Protein AF-A0A117QJZ5-F1 (afdb_monomer_lite)

Radius of gyration: 17.69 Å; chains: 1; bounding box: 44×23×54 Å

Sequence (130 aa):
MTGKAFWTEYFEDAYRDAAKKRRELLDRGLLLITHLIREELPTATAISVNGSVLTTVHDGETVLWRFNDETSSKLNDATRRHVRDTLLDMRSFHTTASLLAADWKQVTDLLDTLRVDLPADPDRDQQPRP

Structure (mmCIF, N/CA/C/O backbone):
data_AF-A0A117QJZ5-F1
#
_entry.id   AF-A0A117QJZ5-F1
#
loop_
_atom_site.group_PDB
_atom_site.id
_atom_site.type_symbol
_atom_site.label_atom_id
_atom_site.label_alt_id
_atom_site.label_comp_id
_atom_site.label_asym_id
_atom_site.label_entity_id
_atom_site.label_seq_id
_atom_site.pdbx_PDB_ins_code
_atom_site.Cartn_x
_atom_site.Cartn_y
_atom_site.Cartn_z
_atom_site.occupancy
_atom_site.B_iso_or_equiv
_atom_site.auth_seq_id
_atom_site.auth_comp_id
_atom_site.auth_asym_id
_atom_site.auth_atom_id
_atom_site.pdbx_PDB_model_num
ATOM 1 N N . MET A 1 1 ? 28.095 -9.031 -38.598 1.00 51.94 1 MET A N 1
ATOM 2 C CA . MET A 1 1 ? 26.767 -8.553 -38.149 1.00 51.94 1 MET A CA 1
ATOM 3 C C . MET A 1 1 ? 26.643 -8.739 -36.635 1.00 51.94 1 MET A C 1
ATOM 5 O O . M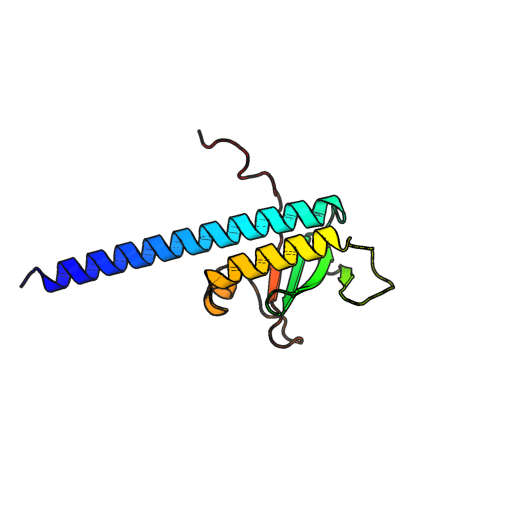ET A 1 1 ? 25.966 -9.651 -36.194 1.00 51.94 1 MET A O 1
ATOM 9 N N . THR A 1 2 ? 27.333 -7.926 -35.832 1.00 60.31 2 THR A N 1
ATOM 10 C CA . THR A 1 2 ? 27.483 -8.171 -34.376 1.00 60.31 2 THR A CA 1
ATOM 11 C C . THR A 1 2 ? 27.119 -6.968 -33.499 1.00 60.31 2 THR A C 1
ATOM 13 O O . THR A 1 2 ? 26.738 -7.153 -32.352 1.00 60.31 2 THR A O 1
ATOM 16 N N . GLY A 1 3 ? 27.133 -5.740 -34.034 1.00 62.00 3 GLY A N 1
ATOM 17 C CA . GLY A 1 3 ? 26.821 -4.535 -33.250 1.00 62.00 3 GLY A CA 1
ATOM 18 C C . GLY A 1 3 ? 25.351 -4.406 -32.829 1.00 62.00 3 GLY A C 1
ATOM 19 O O . GLY A 1 3 ? 25.074 -4.050 -31.694 1.00 62.00 3 GLY A O 1
ATOM 20 N N . LYS A 1 4 ? 24.388 -4.724 -33.707 1.00 67.81 4 LYS A N 1
ATOM 21 C CA . LYS A 1 4 ? 22.948 -4.568 -33.402 1.00 67.81 4 LYS A CA 1
ATOM 22 C C . LYS A 1 4 ? 22.453 -5.552 -32.329 1.00 67.81 4 LYS A C 1
ATOM 24 O O . LYS A 1 4 ? 21.621 -5.177 -31.511 1.00 67.81 4 LYS A O 1
ATOM 29 N N . ALA A 1 5 ? 22.977 -6.779 -32.331 1.00 72.00 5 ALA A N 1
ATOM 30 C CA . ALA A 1 5 ? 22.661 -7.789 -31.320 1.00 72.00 5 ALA A CA 1
ATOM 31 C C . ALA A 1 5 ? 23.188 -7.369 -29.937 1.00 72.00 5 ALA A C 1
ATOM 33 O O . ALA A 1 5 ? 22.415 -7.323 -28.988 1.00 72.00 5 ALA A O 1
ATOM 34 N N . PHE A 1 6 ? 24.444 -6.909 -29.868 1.00 75.06 6 PHE A N 1
ATOM 35 C CA . PHE A 1 6 ? 25.059 -6.411 -28.632 1.00 75.06 6 PHE A CA 1
ATOM 36 C C . PHE A 1 6 ? 24.278 -5.253 -27.990 1.00 75.06 6 PHE A C 1
ATOM 38 O O . PHE A 1 6 ? 23.989 -5.285 -26.799 1.00 75.06 6 PHE A O 1
ATOM 45 N N . TRP A 1 7 ? 23.885 -4.238 -28.770 1.00 74.88 7 TRP A N 1
ATOM 46 C CA . TRP A 1 7 ? 23.124 -3.102 -28.229 1.00 74.88 7 TRP A CA 1
ATOM 47 C C . TRP A 1 7 ? 21.717 -3.486 -27.757 1.00 74.88 7 TRP A C 1
ATOM 49 O O . TRP A 1 7 ? 21.183 -2.843 -26.856 1.00 74.88 7 TRP A O 1
ATOM 59 N N . THR A 1 8 ? 21.127 -4.529 -28.349 1.00 84.12 8 THR A N 1
ATOM 60 C CA . THR A 1 8 ? 19.819 -5.050 -27.929 1.00 84.12 8 THR A CA 1
ATOM 61 C C . THR A 1 8 ? 19.942 -5.763 -26.584 1.00 84.12 8 THR A C 1
ATOM 63 O O . THR A 1 8 ? 19.219 -5.419 -25.655 1.00 84.12 8 THR A O 1
ATOM 66 N N . GLU A 1 9 ? 20.912 -6.670 -26.4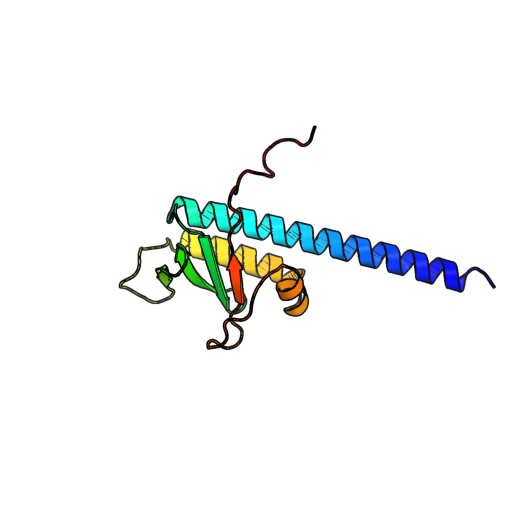42 1.00 83.12 9 GLU A N 1
ATOM 67 C CA . GLU A 1 9 ? 21.188 -7.378 -25.183 1.00 83.12 9 GLU A CA 1
ATOM 68 C C . GLU A 1 9 ? 21.549 -6.409 -24.049 1.00 83.12 9 GLU A C 1
ATOM 70 O O . GLU A 1 9 ? 20.987 -6.493 -22.959 1.00 83.12 9 GLU A O 1
ATOM 75 N N . TYR A 1 10 ? 22.407 -5.422 -24.330 1.00 85.75 10 TYR A N 1
ATOM 76 C CA . TYR A 1 10 ? 22.779 -4.385 -23.366 1.00 85.75 10 TYR A CA 1
ATOM 77 C C . TYR A 1 10 ? 21.563 -3.601 -22.851 1.00 85.75 10 TYR A C 1
ATOM 79 O O . TYR A 1 10 ? 21.430 -3.354 -21.650 1.00 85.75 10 TYR A O 1
ATOM 87 N N . PHE A 1 11 ? 20.654 -3.211 -23.750 1.00 87.69 11 PHE A N 1
ATOM 88 C CA . PHE A 1 11 ? 19.434 -2.509 -23.362 1.00 87.69 11 PHE A CA 1
ATOM 89 C C . PHE A 1 11 ? 18.478 -3.411 -22.570 1.00 87.69 11 PHE A C 1
ATOM 91 O O . PHE A 1 11 ? 17.895 -2.962 -21.583 1.00 87.69 11 PHE A O 1
ATOM 98 N N . GLU A 1 12 ? 18.322 -4.675 -22.966 1.00 87.81 12 GLU A N 1
ATOM 99 C CA . GLU A 1 12 ? 17.496 -5.638 -22.235 1.00 87.81 12 GLU A CA 1
ATOM 100 C C . GLU A 1 12 ? 18.002 -5.881 -20.809 1.00 87.81 12 GLU A C 1
ATOM 102 O O . GLU A 1 12 ? 17.195 -5.939 -19.879 1.00 87.81 12 GLU A O 1
ATOM 107 N N . ASP A 1 13 ? 19.317 -5.984 -20.613 1.00 89.81 13 ASP A N 1
ATOM 108 C CA . ASP A 1 13 ? 19.919 -6.112 -19.284 1.00 89.81 13 ASP A CA 1
ATOM 109 C C . ASP A 1 13 ? 19.651 -4.878 -18.425 1.00 89.81 13 ASP A C 1
ATOM 111 O O . ASP A 1 13 ? 19.137 -5.002 -17.309 1.00 89.81 13 ASP A O 1
ATOM 115 N N . ALA A 1 14 ? 19.886 -3.680 -18.969 1.00 91.06 14 ALA A N 1
ATOM 116 C CA . ALA A 1 14 ? 19.575 -2.433 -18.276 1.00 91.06 14 ALA A CA 1
ATOM 117 C C . ALA A 1 14 ? 18.081 -2.336 -17.917 1.00 91.06 14 ALA A C 1
ATOM 119 O O . ALA A 1 14 ? 17.721 -1.899 -16.820 1.00 91.06 14 ALA A O 1
ATOM 120 N N . TYR A 1 15 ? 17.195 -2.789 -18.808 1.00 87.50 15 TYR A N 1
ATOM 121 C CA . TYR A 1 15 ? 15.756 -2.831 -18.563 1.00 87.50 15 TYR A CA 1
ATOM 122 C C . TYR A 1 15 ? 15.387 -3.806 -17.433 1.00 87.50 15 TYR A C 1
ATOM 124 O O . TYR A 1 15 ? 14.592 -3.456 -16.551 1.00 87.50 15 TYR A O 1
ATOM 132 N N . ARG A 1 16 ? 15.981 -5.009 -17.419 1.00 86.38 16 ARG A N 1
ATOM 133 C CA . ARG A 1 16 ? 15.804 -6.008 -16.351 1.00 86.38 16 ARG A CA 1
ATOM 134 C C . ARG A 1 16 ? 16.284 -5.474 -15.002 1.00 86.38 16 ARG A C 1
ATOM 136 O O . ARG A 1 16 ? 15.581 -5.626 -14.003 1.00 86.38 16 ARG A O 1
ATOM 143 N N . ASP A 1 17 ? 17.431 -4.806 -14.961 1.00 90.25 17 ASP A N 1
ATOM 144 C CA . ASP A 1 17 ? 17.963 -4.236 -13.721 1.00 90.25 17 ASP A CA 1
ATOM 145 C C . ASP A 1 17 ? 17.134 -3.051 -13.220 1.00 90.25 17 ASP A C 1
ATOM 147 O O . ASP A 1 17 ? 16.832 -2.968 -12.026 1.00 90.25 17 ASP A O 1
ATOM 151 N N . ALA A 1 18 ? 16.645 -2.196 -14.122 1.00 87.12 18 ALA A N 1
ATOM 152 C CA . ALA A 1 18 ? 15.690 -1.151 -13.769 1.00 87.12 18 ALA A CA 1
ATOM 153 C C . ALA A 1 18 ? 14.381 -1.734 -13.207 1.00 87.12 18 ALA A C 1
ATOM 155 O O . ALA A 1 18 ? 13.793 -1.159 -12.291 1.00 87.12 18 ALA A O 1
ATOM 156 N N . ALA A 1 19 ? 13.909 -2.876 -13.722 1.00 83.81 19 ALA A N 1
ATOM 157 C CA . ALA A 1 19 ? 12.735 -3.564 -13.182 1.00 83.81 19 ALA A CA 1
ATOM 158 C C . ALA A 1 19 ? 12.969 -4.081 -11.755 1.00 83.81 19 ALA A C 1
ATOM 160 O O . ALA A 1 19 ? 12.130 -3.847 -10.883 1.00 83.81 19 ALA A O 1
ATOM 161 N N . LYS A 1 20 ? 14.129 -4.695 -11.486 1.00 86.25 20 LYS A N 1
ATOM 162 C CA . LYS A 1 20 ? 14.516 -5.125 -10.130 1.00 86.25 20 LYS A CA 1
ATOM 163 C C . LYS A 1 20 ? 14.573 -3.943 -9.162 1.00 86.25 20 LYS A C 1
ATOM 165 O O . LYS A 1 20 ? 14.040 -4.031 -8.061 1.00 86.25 20 LYS A O 1
ATOM 170 N N . LYS A 1 21 ? 15.172 -2.822 -9.577 1.00 87.31 21 LYS A N 1
ATOM 171 C CA . LYS A 1 21 ? 15.274 -1.618 -8.737 1.00 87.31 21 LYS A CA 1
ATOM 172 C C . LYS A 1 21 ? 13.924 -0.972 -8.450 1.00 87.31 21 LYS A C 1
ATOM 174 O O . LYS A 1 21 ? 13.697 -0.522 -7.332 1.00 87.31 21 LYS A O 1
ATOM 179 N N . ARG A 1 22 ? 13.004 -0.988 -9.418 1.00 85.19 22 ARG A N 1
ATOM 180 C CA . ARG A 1 22 ? 11.615 -0.566 -9.192 1.00 85.19 22 ARG A CA 1
ATOM 181 C C . ARG A 1 22 ? 10.921 -1.451 -8.158 1.00 85.19 22 ARG A C 1
ATOM 183 O O . ARG A 1 22 ? 10.297 -0.912 -7.254 1.00 85.19 22 ARG A O 1
ATOM 190 N N . ARG A 1 23 ? 11.066 -2.777 -8.247 1.00 84.31 23 ARG A N 1
ATOM 191 C CA . ARG A 1 23 ? 10.520 -3.710 -7.244 1.00 84.31 23 ARG A CA 1
ATOM 192 C C . ARG A 1 23 ? 11.091 -3.444 -5.849 1.00 84.31 23 ARG A C 1
ATOM 194 O O . ARG A 1 23 ? 10.320 -3.285 -4.916 1.00 84.31 23 ARG A O 1
ATOM 201 N N . GLU A 1 24 ? 12.409 -3.280 -5.739 1.00 86.38 24 GLU A N 1
ATOM 202 C CA . GLU A 1 24 ? 13.082 -2.960 -4.471 1.00 86.38 24 GLU A CA 1
ATOM 203 C C . GLU A 1 24 ? 12.547 -1.666 -3.831 1.00 86.38 24 GLU A C 1
ATOM 205 O O . GLU A 1 24 ? 12.332 -1.615 -2.623 1.00 86.38 24 GLU A O 1
ATOM 210 N N . LEU A 1 25 ? 12.288 -0.625 -4.630 1.00 86.88 25 LEU A N 1
ATOM 211 C CA . LEU A 1 25 ? 11.677 0.613 -4.139 1.00 86.88 25 LEU A CA 1
ATOM 212 C C . LEU A 1 25 ? 10.258 0.381 -3.607 1.00 86.88 25 LEU A C 1
ATOM 214 O O . LEU A 1 25 ? 9.911 0.926 -2.561 1.00 86.88 25 LEU A O 1
ATOM 218 N N . LEU A 1 26 ? 9.448 -0.424 -4.304 1.00 86.94 26 LEU A N 1
ATOM 219 C CA . LEU A 1 26 ? 8.087 -0.736 -3.863 1.00 86.94 26 LEU A CA 1
ATOM 220 C C . LEU A 1 26 ? 8.082 -1.514 -2.547 1.00 86.94 26 LEU A C 1
ATOM 222 O O . LEU A 1 26 ? 7.301 -1.186 -1.657 1.00 86.94 26 LEU A O 1
ATOM 226 N N . ASP A 1 27 ? 8.975 -2.491 -2.412 1.00 87.62 27 ASP A N 1
ATOM 227 C CA . ASP A 1 27 ? 9.085 -3.308 -1.204 1.00 87.62 27 ASP A CA 1
ATOM 228 C C . ASP A 1 27 ? 9.509 -2.445 -0.003 1.00 87.62 27 ASP A C 1
ATOM 230 O O . ASP A 1 27 ? 8.889 -2.508 1.058 1.00 87.62 27 ASP A O 1
ATOM 234 N N . ARG A 1 28 ? 10.487 -1.544 -0.184 1.00 89.12 28 ARG A N 1
ATOM 235 C CA . ARG A 1 28 ? 10.905 -0.587 0.859 1.00 89.12 28 ARG A CA 1
ATOM 236 C C . ARG A 1 28 ? 9.809 0.416 1.221 1.00 89.12 28 ARG A C 1
ATOM 238 O O . ARG A 1 28 ? 9.631 0.726 2.396 1.00 89.12 28 ARG A O 1
ATOM 245 N N . GLY A 1 29 ? 9.067 0.913 0.231 1.00 91.06 29 GLY A N 1
ATOM 246 C CA . GLY A 1 29 ? 7.913 1.782 0.468 1.00 91.06 29 GLY A CA 1
ATOM 247 C C . GLY A 1 29 ? 6.831 1.074 1.287 1.00 91.06 29 GLY A C 1
ATOM 248 O O . GLY A 1 29 ? 6.302 1.643 2.240 1.00 91.06 29 GLY A O 1
ATOM 249 N N . LEU A 1 30 ? 6.560 -0.198 0.982 1.00 91.75 30 LEU A N 1
ATOM 250 C CA . LEU A 1 30 ? 5.610 -1.015 1.732 1.00 91.75 30 LEU A CA 1
ATOM 251 C C . LEU A 1 30 ? 6.086 -1.303 3.165 1.00 91.75 30 LEU A C 1
ATOM 253 O O . LEU A 1 30 ? 5.268 -1.279 4.084 1.00 91.75 30 LEU A O 1
ATOM 257 N N . LEU A 1 31 ? 7.388 -1.517 3.384 1.00 92.19 31 LEU A N 1
ATOM 258 C CA . LEU A 1 31 ? 7.966 -1.643 4.729 1.00 92.19 31 LEU A CA 1
ATOM 259 C C . LEU A 1 31 ? 7.760 -0.368 5.556 1.00 92.19 31 LEU A C 1
ATOM 261 O O . LEU A 1 31 ? 7.283 -0.452 6.687 1.00 92.19 31 LEU A O 1
ATOM 265 N N . LEU A 1 32 ? 8.027 0.811 4.981 1.00 92.69 32 LEU A N 1
ATOM 266 C CA . LEU A 1 32 ? 7.776 2.090 5.653 1.00 92.69 32 LEU A CA 1
ATOM 267 C C . LEU A 1 32 ? 6.293 2.259 6.010 1.00 92.69 32 LEU A C 1
ATOM 269 O O . LEU A 1 32 ? 5.965 2.593 7.147 1.00 92.69 32 LEU A O 1
ATOM 273 N N . ILE A 1 33 ? 5.390 1.986 5.064 1.00 94.19 33 ILE A N 1
ATOM 274 C CA . ILE A 1 33 ? 3.941 2.038 5.309 1.00 94.19 33 ILE A CA 1
ATOM 275 C C . ILE A 1 33 ? 3.542 1.066 6.428 1.00 94.19 33 ILE A C 1
ATOM 277 O O . ILE A 1 33 ? 2.731 1.415 7.282 1.00 94.19 33 ILE A O 1
ATOM 281 N N . THR A 1 34 ? 4.129 -0.132 6.452 1.00 94.50 34 THR A N 1
ATOM 282 C CA . THR A 1 34 ? 3.873 -1.135 7.495 1.00 94.50 34 THR A CA 1
ATOM 283 C C . THR A 1 34 ? 4.281 -0.628 8.867 1.00 94.50 34 THR A C 1
ATOM 285 O O . THR A 1 34 ? 3.493 -0.741 9.802 1.00 94.50 34 THR A O 1
ATOM 288 N N . HIS A 1 35 ? 5.481 -0.055 8.978 1.00 93.38 35 HIS A N 1
ATOM 289 C CA . HIS A 1 35 ? 5.980 0.517 10.223 1.00 93.38 35 HIS A CA 1
ATOM 290 C C . HIS A 1 35 ? 5.035 1.609 10.738 1.00 93.38 35 HIS A C 1
ATOM 292 O O . HIS A 1 35 ? 4.496 1.483 11.833 1.00 93.38 35 HIS A O 1
ATOM 298 N N . LEU A 1 36 ? 4.729 2.601 9.895 1.00 93.81 36 LEU A N 1
ATOM 299 C CA . LEU A 1 36 ? 3.839 3.716 10.232 1.00 93.81 36 LEU A CA 1
ATOM 300 C C . LEU A 1 36 ? 2.446 3.256 10.685 1.00 93.81 36 LEU A C 1
ATOM 302 O O . LEU A 1 36 ? 1.881 3.800 11.627 1.00 93.81 36 LEU A O 1
ATOM 306 N N . ILE A 1 37 ? 1.869 2.255 10.016 1.00 93.94 37 ILE A N 1
ATOM 307 C CA . ILE A 1 37 ? 0.542 1.747 10.380 1.00 93.94 37 ILE A CA 1
ATOM 308 C C . ILE A 1 37 ? 0.599 0.959 11.689 1.00 93.94 37 ILE A C 1
ATOM 310 O O . ILE A 1 37 ? -0.290 1.120 12.521 1.00 93.94 37 ILE A O 1
ATOM 314 N N . ARG A 1 38 ? 1.619 0.116 11.890 1.00 93.69 38 ARG A N 1
ATOM 315 C CA . ARG A 1 38 ? 1.716 -0.746 13.077 1.00 93.69 38 ARG A CA 1
ATOM 316 C C . ARG A 1 38 ? 2.097 -0.007 14.356 1.00 93.69 38 ARG A C 1
ATOM 318 O O . ARG A 1 38 ? 1.829 -0.541 15.428 1.00 93.69 38 ARG A O 1
ATOM 325 N N . GLU A 1 39 ? 2.633 1.210 14.270 1.00 92.44 39 GLU A N 1
ATOM 326 C CA . GLU A 1 39 ? 2.769 2.093 15.440 1.00 92.44 39 GLU A CA 1
ATOM 327 C C . GLU A 1 39 ? 1.411 2.395 16.101 1.00 92.44 39 GLU A C 1
ATOM 329 O O . GLU A 1 39 ? 1.337 2.542 17.319 1.00 92.44 39 GLU A O 1
ATOM 334 N N . GLU A 1 40 ? 0.328 2.440 15.319 1.00 92.81 40 GLU A N 1
ATOM 335 C CA . GLU A 1 40 ? -1.023 2.746 15.810 1.00 92.81 40 GLU A CA 1
ATOM 336 C C . GLU A 1 40 ? -1.969 1.537 15.786 1.00 92.81 40 GLU A C 1
ATOM 338 O O . GLU A 1 40 ? -2.860 1.422 16.626 1.00 92.81 40 GLU A O 1
ATOM 343 N N . LEU A 1 41 ? -1.772 0.620 14.836 1.00 93.56 41 LEU A N 1
ATOM 344 C CA . LEU A 1 41 ? -2.577 -0.581 14.613 1.00 93.56 41 LEU A CA 1
ATOM 345 C C . LEU A 1 41 ? -1.658 -1.818 14.562 1.00 93.56 41 LEU A C 1
ATOM 347 O O . LEU A 1 41 ? -1.392 -2.342 13.476 1.00 93.56 41 LEU A O 1
ATOM 351 N N . PRO A 1 42 ? -1.155 -2.310 15.713 1.00 92.06 42 PRO A N 1
ATOM 352 C CA . PRO A 1 42 ? -0.077 -3.305 15.753 1.00 92.06 42 PRO A CA 1
ATOM 353 C C . PRO A 1 42 ? -0.398 -4.635 15.066 1.00 92.06 42 PRO A C 1
ATOM 355 O O . PRO A 1 42 ? 0.508 -5.315 14.589 1.00 92.06 42 PRO A O 1
ATOM 358 N N . THR A 1 43 ? -1.678 -5.009 14.994 1.00 92.88 43 THR A N 1
ATOM 359 C CA . THR A 1 43 ? -2.124 -6.260 14.365 1.00 92.88 43 THR A CA 1
ATOM 360 C C . THR A 1 43 ? -2.417 -6.118 12.872 1.00 92.88 43 THR A C 1
ATOM 362 O O . THR A 1 43 ? -2.852 -7.075 12.243 1.00 92.88 43 THR A O 1
ATOM 365 N N . ALA A 1 44 ? -2.158 -4.955 12.263 1.00 94.00 44 ALA A N 1
ATOM 366 C CA . ALA A 1 44 ? -2.413 -4.744 10.844 1.00 94.00 44 ALA A CA 1
ATOM 367 C C . ALA A 1 44 ? -1.624 -5.733 9.963 1.00 94.00 44 ALA A C 1
ATOM 369 O O . ALA A 1 44 ? -0.385 -5.786 9.984 1.00 94.00 44 ALA A O 1
ATOM 370 N N . THR A 1 45 ? -2.350 -6.481 9.134 1.00 95.12 45 THR A N 1
ATOM 371 C CA . THR A 1 45 ? -1.798 -7.485 8.214 1.00 95.12 45 THR A CA 1
ATOM 372 C C . THR A 1 45 ? -1.935 -7.094 6.751 1.00 95.12 45 THR A C 1
ATOM 374 O O . THR A 1 45 ? -1.224 -7.648 5.923 1.00 95.12 45 THR A O 1
ATOM 377 N N . ALA A 1 46 ? -2.837 -6.177 6.397 1.00 95.88 46 ALA A N 1
ATOM 378 C CA . ALA A 1 46 ? -3.029 -5.749 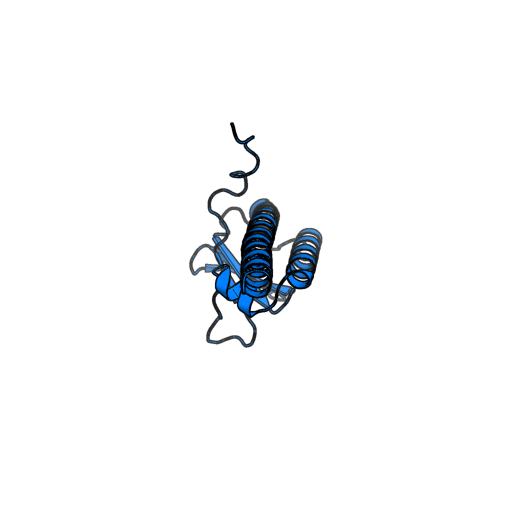5.013 1.00 95.88 46 ALA A CA 1
ATOM 379 C C . ALA A 1 46 ? -3.600 -4.333 4.924 1.00 95.88 46 ALA A C 1
ATOM 381 O O . ALA A 1 46 ? -4.224 -3.827 5.860 1.00 95.88 46 ALA A O 1
ATOM 382 N N . ILE A 1 47 ? -3.439 -3.716 3.755 1.00 95.31 47 ILE A N 1
ATOM 383 C CA . ILE A 1 47 ? -4.053 -2.430 3.422 1.00 95.31 47 ILE A CA 1
ATOM 384 C C . ILE A 1 47 ? -4.772 -2.490 2.086 1.00 95.31 47 ILE A C 1
ATOM 386 O O . ILE A 1 47 ? -4.410 -3.260 1.198 1.00 95.31 47 ILE A O 1
ATOM 390 N N . SER A 1 48 ? -5.770 -1.628 1.932 1.00 95.00 48 SER A N 1
ATOM 391 C CA . SER A 1 48 ? -6.395 -1.335 0.648 1.00 95.00 48 SER A CA 1
ATOM 392 C C . SER A 1 48 ? -6.182 0.128 0.294 1.00 95.00 48 SER A C 1
ATOM 394 O O . SER A 1 48 ? -6.436 1.014 1.114 1.00 95.00 48 SER A O 1
ATOM 396 N N . VAL A 1 49 ? -5.764 0.397 -0.937 1.00 93.00 49 VAL A N 1
ATOM 397 C CA . VAL A 1 49 ? -5.555 1.749 -1.458 1.00 93.00 49 VAL A CA 1
ATOM 398 C C . VAL A 1 49 ? -6.360 1.965 -2.727 1.00 93.00 49 VAL A C 1
ATOM 400 O O . VAL A 1 49 ? -6.557 1.033 -3.502 1.00 93.00 49 VAL A O 1
ATOM 403 N N . ASN A 1 50 ? -6.762 3.205 -2.971 1.00 90.19 50 ASN A N 1
ATOM 404 C CA . ASN A 1 50 ? -7.268 3.650 -4.262 1.00 90.19 50 ASN A CA 1
ATOM 405 C C . ASN A 1 50 ? -6.367 4.790 -4.754 1.00 90.19 50 ASN A C 1
ATOM 407 O O . ASN A 1 50 ? -6.306 5.865 -4.149 1.00 90.19 50 ASN A O 1
ATOM 411 N N . GLY A 1 51 ? -5.582 4.524 -5.798 1.00 85.31 51 GLY A N 1
ATOM 412 C CA . GLY A 1 51 ? -4.498 5.412 -6.214 1.00 85.31 51 GLY A CA 1
ATOM 413 C C . GLY A 1 51 ? -3.469 5.605 -5.094 1.00 85.31 51 GLY A C 1
ATOM 414 O O . GLY A 1 51 ? -2.773 4.668 -4.722 1.00 85.31 51 GLY A O 1
ATOM 415 N N . SER A 1 52 ? -3.365 6.824 -4.564 1.00 85.62 52 SER A N 1
ATOM 416 C CA . SER A 1 52 ? -2.482 7.155 -3.434 1.00 85.62 52 SER A CA 1
ATOM 417 C C . SER A 1 52 ? -3.209 7.291 -2.094 1.00 85.62 52 SER A C 1
ATOM 419 O O . SER A 1 52 ? -2.623 7.730 -1.107 1.00 85.62 52 SER A O 1
ATOM 421 N N . VAL A 1 53 ? -4.496 6.953 -2.047 1.00 88.31 53 VAL A N 1
ATOM 422 C CA . VAL A 1 53 ? -5.318 7.103 -0.847 1.00 88.31 53 VAL A CA 1
ATOM 423 C C . VAL A 1 53 ? -5.416 5.763 -0.135 1.00 88.31 53 VAL A C 1
ATOM 425 O O . VAL A 1 53 ? -5.924 4.799 -0.703 1.00 88.31 53 VAL A O 1
ATOM 428 N N . LEU A 1 54 ? -4.977 5.708 1.124 1.00 93.25 54 LEU A N 1
ATOM 429 C CA . LEU A 1 54 ? -5.260 4.586 2.017 1.00 93.25 54 LEU A CA 1
ATOM 430 C C . LEU A 1 54 ? -6.762 4.570 2.337 1.00 93.25 54 LEU A C 1
ATOM 432 O O . LEU A 1 54 ? -7.284 5.519 2.920 1.00 93.25 54 LEU A O 1
ATOM 436 N N . THR A 1 55 ? -7.451 3.501 1.946 1.00 93.81 55 THR A N 1
ATOM 437 C CA . THR A 1 55 ? -8.910 3.365 2.108 1.00 93.81 55 THR A CA 1
ATOM 438 C C . THR A 1 55 ? -9.286 2.484 3.290 1.00 93.81 55 THR A C 1
ATOM 440 O O . THR A 1 55 ? -10.263 2.779 3.971 1.00 93.81 55 THR A O 1
ATOM 443 N N . THR A 1 56 ? -8.531 1.410 3.540 1.00 94.44 56 THR A N 1
ATOM 444 C CA . THR A 1 56 ? -8.832 0.435 4.599 1.00 94.44 56 THR A CA 1
ATOM 445 C C . THR A 1 56 ? -7.544 -0.181 5.148 1.00 94.44 56 THR A C 1
ATOM 447 O O . THR A 1 56 ? -6.615 -0.430 4.379 1.00 94.44 56 THR A O 1
ATOM 450 N N . VAL A 1 57 ? -7.502 -0.454 6.453 1.00 95.25 57 VAL A N 1
ATOM 451 C CA . VAL A 1 57 ? -6.482 -1.275 7.128 1.00 95.25 57 VAL A CA 1
ATOM 452 C C . VAL A 1 57 ? -7.164 -2.509 7.713 1.00 95.25 57 VAL A C 1
ATOM 454 O O . VAL A 1 57 ? -8.233 -2.395 8.318 1.00 95.25 57 VAL A O 1
ATOM 457 N N . HIS A 1 58 ? -6.547 -3.675 7.539 1.00 94.50 58 HIS A N 1
ATOM 458 C CA . HIS A 1 58 ? -7.121 -4.972 7.897 1.00 94.50 58 HIS A CA 1
ATOM 459 C C . HIS A 1 58 ? -6.244 -5.742 8.885 1.00 94.50 58 HIS A C 1
ATOM 461 O O . HIS A 1 58 ? -5.018 -5.641 8.830 1.00 94.50 58 HIS A O 1
ATOM 467 N N . ASP A 1 59 ? -6.887 -6.564 9.709 1.00 93.50 59 ASP A N 1
ATOM 468 C CA . ASP A 1 59 ? -6.309 -7.666 10.484 1.00 93.50 59 ASP A CA 1
ATOM 469 C C . ASP A 1 59 ? -6.985 -8.965 10.024 1.00 93.50 59 ASP A C 1
ATOM 471 O O . ASP A 1 59 ? -8.138 -9.260 10.362 1.00 93.50 59 ASP A O 1
ATOM 475 N N . GLY A 1 60 ? -6.315 -9.676 9.118 1.00 90.06 60 GLY A N 1
ATOM 476 C CA . GLY A 1 60 ? -6.913 -10.748 8.330 1.00 90.06 60 GLY A CA 1
ATOM 477 C C . GLY A 1 60 ? -8.098 -10.248 7.495 1.00 90.06 60 GLY A C 1
ATOM 478 O O . GLY A 1 60 ? -7.936 -9.427 6.584 1.00 90.06 60 GLY A O 1
ATOM 479 N N . GLU A 1 61 ? -9.287 -10.757 7.816 1.00 88.69 61 GLU A N 1
ATOM 480 C CA . GLU A 1 61 ? -10.570 -10.369 7.209 1.00 88.69 61 GLU A CA 1
ATOM 481 C C . GLU A 1 61 ? -11.285 -9.242 7.980 1.00 88.69 61 GLU A C 1
ATOM 483 O O . GLU A 1 61 ? -12.294 -8.707 7.522 1.00 88.69 61 GLU A O 1
ATOM 488 N N . THR A 1 62 ? -10.777 -8.867 9.157 1.00 91.06 62 THR A N 1
ATOM 489 C CA . THR A 1 62 ? -11.379 -7.826 9.996 1.00 91.06 62 THR A CA 1
ATOM 490 C C . THR A 1 62 ? -10.889 -6.452 9.563 1.00 91.06 62 THR A C 1
ATOM 492 O O . THR A 1 62 ? -9.694 -6.239 9.372 1.00 91.06 62 THR A O 1
ATOM 495 N N . VAL A 1 63 ? -11.798 -5.482 9.465 1.00 92.69 63 VAL A N 1
ATOM 496 C CA . VAL A 1 63 ? -11.441 -4.081 9.216 1.00 92.69 63 VAL A CA 1
ATOM 497 C C . VAL A 1 63 ? -11.071 -3.411 10.537 1.00 92.69 63 VAL A C 1
ATOM 499 O O . VAL A 1 63 ? -11.922 -3.255 11.409 1.00 92.69 63 VAL A O 1
ATOM 502 N N . LEU A 1 64 ? -9.813 -2.987 10.671 1.00 92.19 64 LEU A N 1
ATOM 503 C CA . LEU A 1 64 ? -9.349 -2.209 11.825 1.00 92.19 64 LEU A CA 1
ATOM 504 C C . LEU A 1 64 ? -9.666 -0.720 11.667 1.00 92.19 64 LEU A C 1
ATOM 506 O O . LEU A 1 64 ? -10.039 -0.048 12.631 1.00 92.19 64 LEU A O 1
ATOM 510 N N . TRP A 1 65 ? -9.497 -0.208 10.448 1.00 94.50 65 TRP A N 1
ATOM 511 C CA . TRP A 1 65 ? -9.729 1.190 10.102 1.00 94.50 65 TRP A CA 1
ATOM 512 C C . TRP A 1 65 ? -10.254 1.323 8.679 1.00 94.50 65 TRP A C 1
ATOM 514 O O . TRP A 1 65 ? -9.811 0.609 7.776 1.00 94.50 65 TRP A O 1
ATOM 524 N N . ARG A 1 66 ? -11.153 2.286 8.468 1.00 92.56 66 ARG A N 1
ATOM 525 C CA . ARG A 1 66 ? -11.673 2.644 7.151 1.00 92.56 66 ARG A CA 1
ATOM 526 C C . ARG A 1 66 ? -11.745 4.160 6.990 1.00 92.56 66 ARG A C 1
ATOM 528 O O . ARG A 1 66 ? -12.138 4.894 7.894 1.00 92.56 66 ARG A O 1
ATOM 535 N N . PHE A 1 67 ? -11.365 4.636 5.810 1.00 88.38 67 PHE A N 1
ATOM 536 C CA . PHE A 1 67 ? -11.415 6.051 5.466 1.00 88.38 67 PHE A CA 1
ATOM 537 C C . PHE A 1 67 ? -12.851 6.584 5.549 1.00 88.38 67 PHE A C 1
ATOM 539 O O . PHE A 1 67 ? -13.771 5.970 5.015 1.00 88.38 67 PHE A O 1
ATOM 546 N N . ASN A 1 68 ? -13.022 7.742 6.195 1.00 84.12 68 ASN A N 1
ATOM 547 C CA . ASN A 1 68 ? -14.317 8.377 6.476 1.00 84.12 68 ASN A CA 1
ATOM 548 C C . ASN A 1 68 ? -15.307 7.514 7.283 1.00 84.12 68 ASN A C 1
ATOM 550 O O . ASN A 1 68 ? -16.503 7.797 7.271 1.00 84.12 68 ASN A O 1
ATOM 554 N N . ASP A 1 69 ? -14.827 6.498 8.002 1.00 84.44 69 ASP A N 1
ATOM 555 C CA . ASP A 1 69 ? -15.642 5.725 8.935 1.00 84.44 69 ASP A CA 1
ATOM 556 C C . ASP A 1 69 ? -15.358 6.163 10.377 1.00 84.44 69 ASP A C 1
ATOM 558 O O . ASP A 1 69 ? -14.332 5.806 10.967 1.00 84.44 69 ASP A O 1
ATOM 562 N N . GLU A 1 70 ? -16.280 6.945 10.943 1.00 72.94 70 GLU A N 1
ATOM 563 C CA . GLU A 1 70 ? -16.192 7.466 12.313 1.00 72.94 70 GLU A CA 1
ATOM 564 C C . GLU A 1 70 ? -16.295 6.373 13.388 1.00 72.94 70 GLU A C 1
ATOM 566 O O . GLU A 1 70 ? -15.965 6.625 14.547 1.00 72.94 70 GLU A O 1
ATOM 571 N N . THR A 1 71 ? -16.730 5.163 13.019 1.00 72.31 71 THR A N 1
ATOM 572 C CA . THR A 1 71 ? -16.870 4.028 13.944 1.00 72.31 71 THR A CA 1
ATOM 573 C C . THR A 1 71 ? -15.595 3.190 14.074 1.00 72.31 71 THR A C 1
ATOM 575 O O . THR A 1 71 ? -15.500 2.352 14.970 1.00 72.31 71 THR A O 1
ATOM 578 N N . SER A 1 72 ? -14.603 3.424 13.209 1.00 68.94 72 SER A N 1
ATOM 579 C CA . SER A 1 72 ? -13.359 2.653 13.153 1.00 68.94 72 SER A CA 1
ATOM 580 C C . SER A 1 72 ? -12.237 3.236 14.032 1.00 68.94 72 SER A C 1
ATOM 582 O O . SER A 1 72 ? -12.254 4.415 14.395 1.00 68.94 72 SER A O 1
ATOM 584 N N . SER A 1 73 ? -11.252 2.405 14.398 1.00 64.94 73 SER A N 1
ATOM 585 C CA . SER A 1 73 ? -10.085 2.787 15.217 1.00 64.94 73 SER A CA 1
ATOM 586 C C . SER A 1 73 ? -9.387 4.015 14.631 1.00 64.94 73 SER A C 1
ATOM 588 O O . SER A 1 73 ? -9.121 4.039 13.438 1.00 64.94 73 SER A O 1
ATOM 590 N N . LYS A 1 74 ? -9.049 5.042 15.417 1.00 77.81 74 LYS A N 1
ATOM 591 C CA . LYS A 1 74 ? -8.478 6.270 14.837 1.00 77.81 74 LYS A CA 1
ATOM 592 C C . LYS A 1 74 ? -7.028 6.065 14.395 1.00 77.81 74 LYS A C 1
ATOM 594 O O . LYS A 1 74 ? -6.152 5.982 15.242 1.00 77.81 74 LYS A O 1
ATOM 599 N N . LEU A 1 75 ? -6.801 6.067 13.082 1.00 87.19 75 LEU A N 1
ATOM 600 C CA . LEU A 1 75 ? -5.487 6.281 12.477 1.00 87.19 75 LEU A CA 1
ATOM 601 C C . LEU A 1 75 ? -5.231 7.792 12.351 1.00 87.19 75 LEU A C 1
ATOM 603 O O . LEU A 1 75 ? -6.004 8.504 11.697 1.00 87.19 75 LEU A O 1
ATOM 607 N N . ASN A 1 76 ? -4.166 8.286 12.975 1.00 90.25 76 ASN A N 1
ATOM 608 C CA . ASN A 1 76 ? -3.834 9.704 13.041 1.00 90.25 76 ASN A CA 1
ATOM 609 C C . ASN A 1 76 ? -3.642 10.318 11.643 1.00 90.25 76 ASN A C 1
ATOM 611 O O . ASN A 1 76 ? -3.064 9.727 10.729 1.00 90.25 76 ASN A O 1
ATOM 615 N N . ASP A 1 77 ? -4.089 11.561 11.479 1.00 88.75 77 ASP A N 1
ATOM 616 C CA . ASP A 1 77 ? -3.937 12.379 10.275 1.00 88.75 77 ASP A CA 1
ATOM 617 C C . ASP A 1 77 ? -2.486 12.472 9.802 1.00 88.75 77 ASP A C 1
ATOM 619 O O . ASP A 1 77 ? -2.235 12.466 8.595 1.00 88.75 77 ASP A O 1
ATOM 623 N N . ALA A 1 78 ? -1.533 12.557 10.735 1.00 91.19 78 ALA A N 1
ATOM 624 C CA . ALA A 1 78 ? -0.110 12.605 10.410 1.00 91.19 78 ALA A CA 1
ATOM 625 C C . ALA A 1 78 ? 0.349 11.317 9.709 1.00 91.19 78 ALA A C 1
ATOM 627 O O . ALA A 1 78 ? 0.956 11.377 8.640 1.00 91.19 78 ALA A O 1
ATOM 628 N N . THR A 1 79 ? -0.017 10.160 10.254 1.00 93.00 79 THR A N 1
ATOM 629 C CA . THR A 1 79 ? 0.282 8.840 9.689 1.00 93.00 79 THR A CA 1
ATOM 630 C C . THR A 1 79 ? -0.389 8.650 8.338 1.00 93.00 79 THR A C 1
ATOM 632 O O . THR A 1 79 ? 0.265 8.275 7.366 1.00 93.00 79 THR A O 1
ATOM 635 N N . ARG A 1 80 ? -1.668 9.027 8.215 1.00 92.06 80 ARG A N 1
ATOM 636 C CA . ARG A 1 80 ? -2.394 9.001 6.933 1.00 92.06 80 ARG A CA 1
ATOM 637 C C . ARG A 1 80 ? -1.713 9.856 5.866 1.00 92.06 80 ARG A C 1
ATOM 639 O O . ARG A 1 80 ? -1.647 9.450 4.706 1.00 92.06 80 ARG A O 1
ATOM 646 N N . ARG A 1 81 ? -1.195 11.027 6.247 1.00 92.69 81 ARG A N 1
ATOM 647 C CA . ARG A 1 81 ? -0.455 11.917 5.345 1.00 92.69 81 ARG A CA 1
ATOM 648 C C . ARG A 1 81 ? 0.859 11.287 4.888 1.00 92.69 81 ARG A C 1
ATOM 650 O O . ARG A 1 81 ? 1.090 11.240 3.687 1.00 92.69 81 ARG A O 1
ATOM 657 N N . HIS A 1 82 ? 1.659 10.744 5.806 1.00 94.50 82 HIS A N 1
ATOM 658 C CA . HIS A 1 82 ? 2.920 10.082 5.455 1.00 94.50 82 HIS A CA 1
ATOM 659 C C . HIS A 1 82 ? 2.716 8.855 4.560 1.00 94.50 82 HIS A C 1
ATOM 661 O O . HIS A 1 82 ? 3.446 8.679 3.585 1.00 94.50 82 HIS A O 1
ATOM 667 N N . VAL A 1 83 ? 1.694 8.037 4.833 1.00 93.94 83 VAL A N 1
ATOM 668 C CA . VAL A 1 83 ? 1.344 6.898 3.972 1.00 93.94 83 VAL A CA 1
ATOM 669 C C . VAL A 1 83 ? 0.949 7.378 2.577 1.00 93.94 83 VAL A C 1
ATOM 671 O O . VAL A 1 83 ? 1.454 6.856 1.587 1.00 93.94 83 VAL A O 1
ATOM 674 N N . ARG A 1 84 ? 0.090 8.399 2.474 1.00 92.94 84 ARG A N 1
ATOM 675 C CA . ARG A 1 84 ? -0.311 8.978 1.183 1.00 92.94 84 ARG A CA 1
ATOM 676 C C . ARG A 1 84 ? 0.889 9.491 0.392 1.00 92.94 84 ARG A C 1
ATOM 678 O O . ARG A 1 84 ? 0.981 9.224 -0.803 1.00 92.94 84 ARG A O 1
ATOM 685 N N . ASP A 1 85 ? 1.778 10.235 1.039 1.00 91.94 85 ASP A N 1
ATOM 686 C CA . ASP A 1 85 ? 2.942 10.829 0.383 1.00 91.94 85 ASP A CA 1
ATOM 687 C C . ASP A 1 85 ? 3.910 9.723 -0.084 1.00 91.94 85 ASP A C 1
ATOM 689 O O . ASP A 1 85 ? 4.345 9.734 -1.231 1.00 91.94 85 ASP A O 1
ATOM 693 N N . THR A 1 86 ? 4.095 8.668 0.719 1.00 92.19 86 THR A N 1
ATOM 694 C CA . THR A 1 86 ? 4.866 7.475 0.324 1.00 92.19 86 THR A CA 1
ATOM 695 C C . THR A 1 86 ? 4.240 6.758 -0.880 1.00 92.19 86 THR A C 1
ATOM 697 O O . THR A 1 86 ? 4.941 6.387 -1.821 1.00 92.19 86 THR A O 1
ATOM 700 N N . LEU A 1 87 ? 2.912 6.591 -0.905 1.00 90.75 87 LEU A N 1
ATOM 701 C CA . LEU A 1 87 ? 2.199 6.000 -2.045 1.00 90.75 87 LEU A CA 1
ATOM 702 C C . LEU A 1 87 ? 2.318 6.862 -3.314 1.00 90.75 87 LEU A C 1
ATOM 704 O O . LEU A 1 87 ? 2.436 6.318 -4.413 1.00 90.75 87 LEU A O 1
ATOM 708 N N . LEU A 1 88 ? 2.294 8.194 -3.185 1.00 89.06 88 LEU A N 1
ATOM 709 C CA . LEU A 1 88 ? 2.523 9.128 -4.296 1.00 89.06 88 LEU A CA 1
ATOM 710 C C . LEU A 1 88 ? 3.947 9.017 -4.846 1.00 89.06 88 LEU A C 1
ATOM 712 O O . LEU A 1 88 ? 4.125 8.950 -6.067 1.00 89.06 88 LEU A O 1
ATOM 716 N N . ASP A 1 89 ? 4.942 8.952 -3.965 1.00 86.69 89 ASP A N 1
ATOM 717 C CA . ASP A 1 89 ? 6.340 8.782 -4.352 1.00 86.69 89 ASP A CA 1
ATOM 718 C C . ASP A 1 89 ? 6.530 7.461 -5.081 1.00 86.69 89 ASP A C 1
ATOM 720 O O . ASP A 1 89 ? 7.045 7.447 -6.198 1.00 86.69 89 ASP A O 1
ATOM 724 N N . MET A 1 90 ? 6.009 6.363 -4.522 1.00 86.31 90 MET A N 1
ATOM 725 C CA . MET A 1 90 ? 5.995 5.071 -5.199 1.00 86.31 90 MET A CA 1
ATOM 726 C C . MET A 1 90 ? 5.397 5.229 -6.599 1.00 86.31 90 MET A C 1
ATOM 728 O O . MET A 1 90 ? 6.019 4.779 -7.564 1.00 86.31 90 MET A O 1
ATOM 732 N N . ARG A 1 91 ? 4.230 5.884 -6.729 1.00 80.50 91 ARG A N 1
ATOM 733 C CA . ARG A 1 91 ? 3.482 6.043 -7.994 1.00 80.50 91 ARG A CA 1
ATOM 734 C C . ARG A 1 91 ? 4.245 6.793 -9.066 1.00 80.50 91 ARG A C 1
ATOM 736 O O . ARG A 1 91 ? 4.082 6.487 -10.242 1.00 80.50 91 ARG A O 1
ATOM 743 N N . SER A 1 92 ? 5.137 7.692 -8.681 1.00 78.25 92 SER A N 1
ATOM 744 C CA . SER A 1 92 ? 6.020 8.380 -9.626 1.00 78.25 92 SER A CA 1
ATOM 745 C C . SER A 1 92 ? 7.018 7.430 -10.310 1.00 78.25 92 SER A C 1
ATOM 747 O O . SER A 1 92 ? 7.500 7.724 -11.401 1.00 78.25 92 SER A O 1
ATOM 749 N N . PHE A 1 93 ? 7.281 6.260 -9.719 1.00 73.38 93 PHE A N 1
ATOM 750 C CA . PHE A 1 93 ? 8.184 5.234 -10.251 1.00 73.38 93 PHE A CA 1
ATOM 751 C C . PHE A 1 93 ? 7.462 3.999 -10.817 1.00 73.38 93 PHE A C 1
ATOM 753 O O . PHE A 1 93 ? 8.124 3.040 -11.236 1.00 73.38 93 PHE A O 1
ATOM 760 N N . HIS A 1 94 ? 6.122 3.985 -10.852 1.00 68.69 94 HIS A N 1
ATOM 761 C CA . HIS A 1 94 ? 5.365 2.799 -11.253 1.00 68.69 94 HIS A CA 1
ATOM 762 C C . HIS A 1 94 ? 4.076 3.085 -12.038 1.00 68.69 94 HIS A C 1
ATOM 764 O O . HIS A 1 94 ? 3.484 4.154 -11.980 1.00 68.69 94 HIS A O 1
ATOM 770 N N . THR A 1 95 ? 3.609 2.068 -12.764 1.00 69.38 95 THR A N 1
ATOM 771 C CA . THR A 1 95 ? 2.265 2.018 -13.359 1.00 69.38 95 THR A CA 1
ATOM 772 C C . THR A 1 95 ? 1.414 1.008 -12.587 1.00 69.38 95 THR A C 1
ATOM 774 O O . THR A 1 95 ? 1.961 0.193 -11.843 1.00 69.38 95 THR A O 1
ATOM 777 N N . THR A 1 96 ? 0.091 0.997 -12.774 1.00 64.19 96 THR A N 1
ATOM 778 C CA . THR A 1 96 ? -0.796 -0.013 -12.159 1.00 64.19 96 THR A CA 1
ATOM 779 C C . THR A 1 96 ? -0.323 -1.445 -12.443 1.00 64.19 96 THR A C 1
ATOM 781 O O . THR A 1 96 ? -0.346 -2.286 -11.551 1.00 64.19 96 THR A O 1
ATOM 784 N N . ALA A 1 97 ? 0.205 -1.715 -13.643 1.00 60.16 97 ALA A N 1
ATOM 785 C CA . ALA A 1 97 ? 0.770 -3.018 -13.999 1.00 60.16 97 ALA A CA 1
ATOM 786 C C . ALA A 1 97 ? 1.985 -3.404 -13.132 1.00 60.16 97 ALA A C 1
ATOM 788 O O . ALA A 1 97 ? 2.145 -4.568 -12.772 1.00 60.16 97 ALA A O 1
ATOM 789 N N . SER A 1 98 ? 2.817 -2.431 -12.753 1.00 68.88 98 SER A N 1
ATOM 790 C CA . SER A 1 98 ? 3.958 -2.654 -11.860 1.00 68.88 98 SER A CA 1
ATOM 791 C C . SER A 1 98 ? 3.532 -2.960 -10.420 1.00 68.88 98 SER A C 1
ATOM 793 O O . SER A 1 98 ? 4.223 -3.722 -9.756 1.00 68.88 98 SER A O 1
ATOM 795 N N . LEU A 1 99 ? 2.413 -2.399 -9.939 1.00 70.31 99 LEU A N 1
ATOM 796 C CA . LEU A 1 99 ? 1.861 -2.741 -8.620 1.00 70.31 99 LEU A CA 1
ATOM 797 C C . LEU A 1 99 ? 1.282 -4.157 -8.605 1.00 70.31 99 LEU A C 1
ATOM 799 O O . LEU A 1 99 ? 1.533 -4.911 -7.671 1.00 70.31 99 LEU A O 1
ATOM 803 N N . LEU A 1 100 ? 0.572 -4.554 -9.663 1.00 69.38 100 LEU A N 1
ATOM 804 C CA . LEU A 1 100 ? 0.076 -5.929 -9.800 1.00 69.38 100 LEU A CA 1
ATOM 805 C C . LEU A 1 100 ? 1.226 -6.946 -9.826 1.00 69.38 100 LEU A C 1
ATOM 807 O O . LEU A 1 100 ? 1.153 -7.987 -9.181 1.00 69.38 100 LEU A O 1
ATOM 811 N N . ALA A 1 101 ? 2.324 -6.616 -10.513 1.00 61.72 101 ALA A N 1
ATOM 812 C CA . ALA A 1 101 ? 3.553 -7.412 -10.494 1.00 61.72 101 ALA A CA 1
ATOM 813 C C . ALA A 1 101 ? 4.268 -7.407 -9.128 1.00 61.72 101 ALA A C 1
ATOM 815 O O . ALA A 1 101 ? 5.183 -8.200 -8.908 1.00 61.72 101 ALA A O 1
ATOM 816 N N . ALA A 1 102 ? 3.866 -6.507 -8.229 1.00 68.50 102 ALA A N 1
ATOM 817 C CA . ALA A 1 102 ? 4.379 -6.371 -6.878 1.00 68.50 102 ALA A CA 1
ATOM 818 C C . ALA A 1 102 ? 3.466 -7.017 -5.813 1.00 68.50 102 ALA A C 1
ATOM 820 O O . ALA A 1 102 ? 3.553 -6.654 -4.641 1.00 68.50 102 ALA A O 1
ATOM 821 N N . ASP A 1 103 ? 2.607 -7.957 -6.220 1.00 83.94 103 ASP A N 1
ATOM 822 C CA . ASP A 1 103 ? 1.632 -8.693 -5.393 1.00 83.94 103 ASP A CA 1
ATOM 823 C C . ASP A 1 103 ? 0.435 -7.874 -4.886 1.00 83.94 103 ASP A C 1
ATOM 825 O O . ASP A 1 103 ? -0.327 -8.334 -4.032 1.00 83.94 103 ASP A O 1
ATOM 829 N N . TRP A 1 104 ? 0.210 -6.683 -5.444 1.00 88.62 104 TRP A N 1
ATOM 830 C CA . TRP A 1 104 ? -1.005 -5.923 -5.171 1.00 88.62 104 TRP A CA 1
ATOM 831 C C . TRP A 1 104 ? -2.158 -6.555 -5.953 1.00 88.62 104 TRP A C 1
ATOM 833 O O . TRP A 1 104 ? -2.065 -6.773 -7.159 1.00 88.62 104 TRP A O 1
ATOM 843 N N . LYS A 1 105 ? -3.262 -6.857 -5.278 1.00 90.19 105 LYS A N 1
ATOM 844 C CA . LYS A 1 105 ? -4.424 -7.549 -5.849 1.00 90.19 105 LYS A CA 1
ATOM 845 C C . LYS A 1 105 ? -5.569 -6.567 -6.033 1.00 90.19 105 LYS A C 1
ATOM 847 O O . LYS A 1 105 ? -5.852 -5.786 -5.131 1.00 90.19 105 LYS A O 1
ATOM 852 N N . GLN A 1 106 ? -6.252 -6.612 -7.173 1.00 89.69 106 GLN A N 1
ATOM 853 C CA . GLN A 1 106 ? -7.489 -5.845 -7.339 1.00 89.69 106 GLN A CA 1
ATOM 854 C C . GLN A 1 106 ? -8.559 -6.338 -6.367 1.00 89.69 106 GLN A C 1
ATOM 856 O O . GLN A 1 106 ? -8.732 -7.542 -6.181 1.00 89.69 106 GLN A O 1
ATOM 861 N N . VAL A 1 107 ? -9.278 -5.397 -5.761 1.00 86.75 107 VAL A N 1
ATOM 862 C CA . VAL A 1 107 ? -10.467 -5.692 -4.963 1.00 86.75 107 VAL A CA 1
ATOM 863 C C . VAL A 1 107 ? -11.661 -5.744 -5.908 1.00 86.75 107 VAL A C 1
ATOM 865 O O . VAL A 1 107 ? -12.005 -4.743 -6.527 1.00 86.75 107 VAL A O 1
ATOM 868 N N . THR A 1 108 ? -12.285 -6.914 -6.031 1.00 82.62 108 THR A N 1
ATOM 869 C CA . THR A 1 108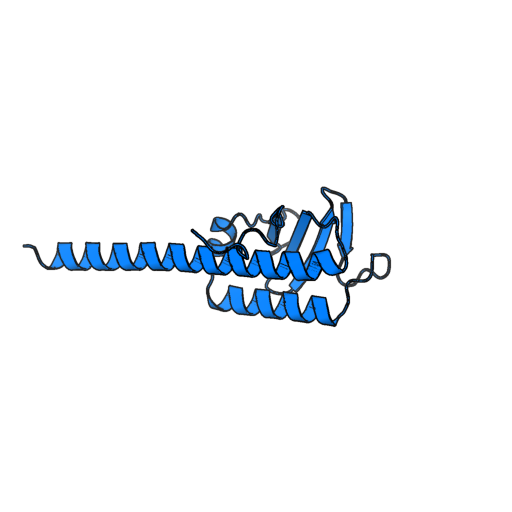 ? -13.279 -7.217 -7.075 1.00 82.62 108 THR A CA 1
ATOM 870 C C . THR A 1 108 ? -14.494 -6.284 -7.065 1.00 82.62 108 THR A C 1
ATOM 872 O O . THR A 1 108 ? -15.045 -5.990 -8.122 1.00 82.62 108 THR A O 1
ATOM 875 N N . ASP A 1 109 ? -14.871 -5.777 -5.891 1.00 83.44 109 ASP A N 1
ATOM 876 C CA . ASP A 1 109 ? -16.074 -4.959 -5.700 1.00 83.44 109 ASP A CA 1
ATOM 877 C C . ASP A 1 109 ? -15.795 -3.445 -5.662 1.00 83.44 109 ASP A C 1
ATOM 879 O O . ASP A 1 109 ? -16.725 -2.643 -5.564 1.00 83.44 109 ASP A O 1
ATOM 883 N N . LEU A 1 110 ? -14.524 -3.027 -5.726 1.00 82.06 110 LEU A N 1
ATOM 884 C CA . LEU A 1 110 ? -14.121 -1.623 -5.622 1.00 82.06 110 LEU A CA 1
ATOM 885 C C . LEU A 1 110 ? -13.222 -1.230 -6.796 1.00 82.06 110 LEU A C 1
ATOM 887 O O . LEU A 1 110 ? -12.063 -1.640 -6.883 1.00 82.06 110 LEU A O 1
ATOM 891 N N . LEU A 1 111 ? -13.754 -0.379 -7.678 1.00 83.62 111 LEU A N 1
ATOM 892 C CA . LEU A 1 111 ? -13.029 0.124 -8.845 1.00 83.62 111 LEU A CA 1
ATOM 893 C C . LEU A 1 111 ? -11.692 0.762 -8.425 1.00 83.62 111 LEU A C 1
ATOM 895 O O . LEU A 1 111 ? -11.628 1.492 -7.431 1.00 83.62 111 LEU A O 1
ATOM 899 N N . ASP A 1 112 ? -10.628 0.465 -9.175 1.00 84.62 112 ASP A N 1
ATOM 900 C CA . ASP A 1 112 ? -9.269 1.000 -8.989 1.00 84.62 112 ASP A CA 1
ATOM 901 C C . ASP A 1 112 ? -8.661 0.800 -7.589 1.00 84.62 112 ASP A C 1
ATOM 903 O O . ASP A 1 112 ? -7.673 1.445 -7.223 1.00 84.62 112 ASP A O 1
ATOM 907 N N . THR A 1 113 ? -9.229 -0.116 -6.801 1.00 89.81 113 THR A N 1
ATOM 908 C CA . THR A 1 113 ? -8.762 -0.406 -5.448 1.00 89.81 113 THR A CA 1
ATOM 909 C C . THR A 1 113 ? -7.852 -1.621 -5.455 1.00 89.81 113 THR A C 1
ATOM 911 O O . THR A 1 113 ? -8.194 -2.686 -5.973 1.00 89.81 113 THR A O 1
ATOM 914 N N . LEU A 1 114 ? -6.679 -1.458 -4.855 1.00 92.44 114 LEU A N 1
ATOM 915 C CA . LEU A 1 114 ? -5.676 -2.499 -4.716 1.00 92.44 114 LEU A CA 1
ATOM 916 C C . LEU A 1 114 ? -5.506 -2.859 -3.244 1.00 92.44 114 LEU A C 1
ATOM 918 O O . LEU A 1 114 ? -5.389 -1.977 -2.397 1.00 92.44 114 LEU A O 1
ATOM 922 N N . ARG A 1 115 ? -5.461 -4.155 -2.943 1.00 93.44 115 ARG A N 1
ATOM 923 C CA . ARG A 1 115 ? -5.094 -4.708 -1.642 1.00 93.44 115 ARG A CA 1
ATOM 924 C C . ARG A 1 115 ? -3.680 -5.265 -1.699 1.00 93.44 115 ARG A C 1
ATOM 926 O O . ARG A 1 115 ? -3.332 -5.955 -2.652 1.00 93.44 115 ARG A O 1
ATOM 933 N N . VAL A 1 116 ? -2.899 -5.016 -0.660 1.00 93.75 116 VAL A N 1
ATOM 934 C CA . VAL A 1 116 ? -1.580 -5.624 -0.480 1.00 93.75 116 VAL A CA 1
ATOM 935 C C . VAL A 1 116 ? -1.424 -6.079 0.964 1.00 93.75 116 VAL A C 1
ATOM 937 O O . VAL A 1 116 ? -1.892 -5.410 1.890 1.00 93.75 116 VAL A O 1
ATOM 940 N N . ASP A 1 117 ? -0.792 -7.234 1.138 1.00 94.19 117 ASP A N 1
ATOM 941 C CA . ASP A 1 117 ? -0.456 -7.763 2.454 1.00 94.19 117 ASP A CA 1
ATOM 942 C C . ASP A 1 117 ? 0.799 -7.050 2.977 1.00 94.19 117 ASP A C 1
ATOM 944 O O . ASP A 1 117 ? 1.778 -6.856 2.253 1.00 94.19 117 ASP A O 1
ATOM 948 N N . LEU A 1 118 ? 0.762 -6.622 4.236 1.00 92.31 118 LEU A N 1
ATOM 949 C CA . LEU A 1 118 ? 1.888 -5.972 4.893 1.00 92.31 118 LEU A CA 1
ATOM 950 C C . LEU A 1 118 ? 2.927 -7.036 5.292 1.00 92.31 118 LEU A C 1
ATOM 952 O O . LEU A 1 118 ? 2.548 -8.054 5.881 1.00 92.31 118 LEU A O 1
ATOM 956 N N . PRO A 1 119 ? 4.233 -6.821 5.040 1.00 89.81 119 PRO A N 1
ATOM 957 C CA . PRO A 1 119 ? 5.293 -7.724 5.474 1.00 89.81 119 PRO A CA 1
ATOM 958 C C . PRO A 1 119 ? 5.179 -8.095 6.956 1.00 89.81 119 PRO A C 1
ATOM 960 O O . PRO A 1 119 ? 4.889 -7.253 7.806 1.00 89.81 119 PRO A O 1
ATOM 963 N N . ALA A 1 120 ? 5.410 -9.367 7.289 1.00 82.50 120 ALA A N 1
ATOM 964 C CA . ALA A 1 120 ? 5.329 -9.844 8.673 1.00 82.50 120 ALA A CA 1
ATOM 965 C C . ALA A 1 120 ? 6.367 -9.165 9.584 1.00 82.50 120 ALA A C 1
ATOM 967 O O . ALA A 1 120 ? 6.062 -8.852 10.729 1.00 82.50 120 ALA A O 1
ATOM 968 N N . ASP A 1 121 ? 7.551 -8.876 9.044 1.00 77.06 121 ASP A N 1
ATOM 969 C CA . ASP A 1 121 ? 8.650 -8.216 9.744 1.00 77.06 121 ASP A CA 1
ATOM 970 C C . ASP A 1 121 ? 8.983 -6.875 9.054 1.00 77.06 121 ASP A C 1
ATOM 972 O O . ASP A 1 121 ? 9.558 -6.891 7.959 1.00 77.06 121 ASP A O 1
ATOM 976 N N . PRO A 1 122 ? 8.587 -5.725 9.637 1.00 65.81 122 PRO A N 1
ATOM 977 C CA . PRO A 1 122 ? 8.875 -4.404 9.081 1.00 65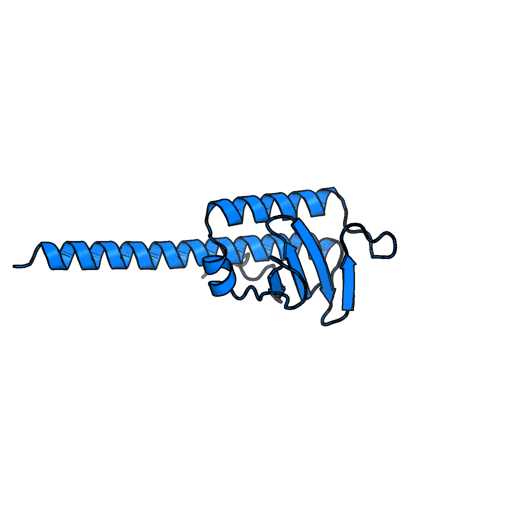.81 122 PRO A CA 1
AT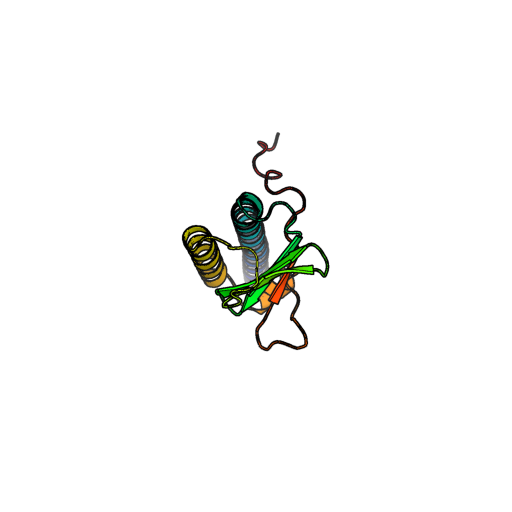OM 978 C C . PRO A 1 122 ? 10.348 -3.991 9.242 1.00 65.81 122 PRO A C 1
ATOM 980 O O . PRO A 1 122 ? 10.803 -3.106 8.519 1.00 65.81 122 PRO A O 1
ATOM 983 N N . ASP A 1 123 ? 11.100 -4.653 10.127 1.00 68.75 123 ASP A N 1
ATOM 984 C CA . ASP A 1 123 ? 12.494 -4.324 10.447 1.00 68.75 123 ASP A CA 1
ATOM 985 C C . ASP A 1 123 ? 13.495 -5.244 9.731 1.00 68.75 123 ASP A C 1
ATOM 987 O O . ASP A 1 123 ? 14.711 -5.091 9.870 1.00 68.75 123 ASP A O 1
ATOM 991 N N . ARG A 1 124 ? 12.997 -6.174 8.906 1.00 64.62 124 ARG A N 1
ATOM 992 C CA . ARG A 1 124 ? 13.792 -7.182 8.190 1.00 64.62 124 ARG A CA 1
ATOM 993 C C . ARG A 1 124 ? 14.984 -6.602 7.421 1.00 64.62 124 ARG A C 1
ATOM 995 O O . ARG A 1 124 ? 16.040 -7.226 7.372 1.00 64.62 124 ARG A O 1
ATOM 1002 N N . ASP A 1 125 ? 14.821 -5.416 6.836 1.00 60.16 125 ASP A N 1
ATOM 1003 C CA . ASP A 1 125 ? 15.858 -4.741 6.044 1.00 60.16 125 ASP A CA 1
ATOM 1004 C C . ASP A 1 125 ? 16.674 -3.703 6.842 1.00 60.16 125 ASP A C 1
ATOM 1006 O O . ASP A 1 125 ? 17.583 -3.083 6.289 1.00 60.16 125 ASP A O 1
ATOM 1010 N N . GLN A 1 126 ? 16.390 -3.513 8.137 1.00 54.94 126 GLN A N 1
ATOM 1011 C CA . GLN A 1 126 ? 17.211 -2.679 9.027 1.00 54.94 126 GLN A CA 1
ATOM 1012 C C . GLN A 1 126 ? 18.444 -3.423 9.557 1.00 54.94 126 GLN A C 1
ATOM 1014 O O . GLN A 1 126 ? 19.372 -2.796 10.072 1.00 54.94 126 GLN A O 1
ATOM 1019 N N . GLN A 1 127 ? 18.491 -4.752 9.418 1.00 46.88 127 GLN A N 1
ATOM 1020 C CA . GLN A 1 127 ? 19.689 -5.519 9.742 1.00 46.88 127 GLN A CA 1
ATOM 1021 C C . GLN A 1 127 ? 20.756 -5.304 8.656 1.00 46.88 127 GLN A C 1
ATOM 1023 O O . GLN A 1 127 ? 20.476 -5.511 7.471 1.00 46.88 127 GLN A O 1
ATOM 1028 N N . PRO A 1 128 ? 21.987 -4.896 9.021 1.00 41.12 128 PRO A N 1
ATOM 1029 C CA . PRO A 1 128 ? 23.067 -4.771 8.055 1.00 41.12 128 PRO A CA 1
ATOM 1030 C C . PRO A 1 128 ? 23.288 -6.130 7.386 1.00 41.12 128 PRO A C 1
ATOM 1032 O O . PRO A 1 128 ? 23.469 -7.142 8.065 1.00 41.12 128 PRO A O 1
ATOM 1035 N N . ARG A 1 129 ? 23.242 -6.160 6.048 1.00 45.41 129 ARG A N 1
ATOM 1036 C CA . ARG A 1 129 ? 23.621 -7.362 5.295 1.00 45.41 129 ARG A CA 1
ATOM 1037 C C . ARG A 1 129 ? 25.084 -7.695 5.637 1.00 45.41 129 ARG A C 1
ATOM 1039 O O . ARG A 1 129 ? 25.890 -6.762 5.629 1.00 45.41 129 ARG A O 1
ATOM 1046 N N . PRO A 1 130 ? 25.404 -8.960 5.964 1.00 43.59 130 PRO A N 1
ATOM 1047 C CA . PRO A 1 130 ? 26.776 -9.381 6.234 1.00 43.59 130 PRO A CA 1
ATOM 1048 C C . PRO A 1 130 ? 27.685 -9.203 5.014 1.00 43.59 130 PRO A C 1
ATOM 1050 O O . PRO A 1 130 ? 27.169 -9.255 3.870 1.00 43.59 130 PRO A O 1
#

Secondary structure (DSSP, 8-state):
--HHHHHHHHHHHHHHHHHHHHHHHHHHHHHHHHHHHHTT-TT--EEEEETTEEEEEEETTEEEEETT-TTS----HHHHHHHHHHHHHHHHT--HHHHHTTT-EE-TTSTTEEEEEPPS-TTTTTSPP-

Foldseek 3Di:
DPVVVVVVVVVVVVVVVLLVVLLVLVLLLLLVLLVLCCVQVVQFFKFKDQQLATAFTDNVPHTQDGPPDPVHRDDDPVSRVSSSVSSVVSVVSDDPVSVVVNVWDDDPVDPRMTMDTRDPDSCVVVDPDD

pLDDT: mean 83.54, std 12.39, range [41.12, 95.88]

Organism: Streptomyces corchorusii (NCBI:txid1903)